Protein AF-A0A3P7MC13-F1 (afdb_monomer_lite)

InterPro domains:
  IPR002035 von Willebrand factor, type A [PS50234] (33-75)
  IPR036465 von Willebrand factor A-like domain superfamily [G3DSA:3.40.50.410] (22-75)
  IPR036465 von Willebrand factor A-like domain superfamily [SSF53300] (14-74)

Organism: Cylicostephanus goldi (NCBI:txid71465)

Foldseek 3Di:
DVVVVVVVVVVVVVVVVCPCVPDPPPVLAQQDEEEAEDDPDPVQDPVNVVVVVVVVVVVVVSHDDDPRTYHYHYD

Radius of gyration: 23.01 Å; chains: 1; bounding box: 66×24×43 Å

Sequence (75 aa):
MRAVIAFVSLYSLVTASKLCLQAPCIPQAIDADFTFIIDASSVVSGNDFFKLKQWLLDFISQLTLTNADTQVMIL

Secondary structure (DSSP, 8-state):
-HHHHHHHHHHHHHHHTTGGGSS----S-----EEE----STTS-HHHHHHHHHHHHHHHTTS-BSTTSB-EEE-

Structure (mmCIF, N/CA/C/O backbone):
data_AF-A0A3P7MC13-F1
#
_entry.id   AF-A0A3P7MC13-F1
#
loop_
_atom_site.group_PDB
_atom_site.id
_atom_site.type_symbol
_atom_site.label_atom_id
_atom_site.label_alt_id
_atom_site.label_comp_id
_atom_site.label_asym_id
_atom_site.label_entity_id
_atom_site.label_seq_id
_atom_site.pdbx_PDB_ins_code
_atom_site.Cartn_x
_atom_site.Cartn_y
_atom_site.Cartn_z
_atom_site.occupancy
_atom_site.B_iso_or_equiv
_atom_site.auth_seq_id
_atom_site.auth_comp_id
_atom_site.auth_asym_id
_atom_site.auth_atom_id
_atom_site.pdbx_PDB_model_num
ATOM 1 N N . MET A 1 1 ? 51.592 -14.956 -25.047 1.00 60.28 1 MET A N 1
ATOM 2 C CA . MET A 1 1 ? 50.575 -13.930 -25.391 1.00 60.28 1 MET A CA 1
ATOM 3 C C . MET A 1 1 ? 49.155 -14.494 -25.468 1.00 60.28 1 MET A C 1
ATOM 5 O O . MET A 1 1 ? 48.302 -13.982 -24.764 1.00 60.28 1 MET A O 1
ATOM 9 N N . ARG A 1 2 ? 48.886 -15.579 -26.215 1.00 59.28 2 ARG A N 1
ATOM 10 C CA . ARG A 1 2 ? 47.535 -16.184 -26.312 1.00 59.28 2 ARG A CA 1
ATOM 11 C C . ARG A 1 2 ? 46.947 -16.682 -24.980 1.00 59.28 2 ARG A C 1
ATOM 13 O O . ARG A 1 2 ? 45.786 -16.423 -24.700 1.00 59.28 2 ARG A O 1
ATOM 20 N N . ALA A 1 3 ? 47.760 -17.329 -24.141 1.00 61.16 3 ALA A N 1
ATOM 21 C CA . ALA A 1 3 ? 47.315 -17.811 -22.830 1.00 61.16 3 ALA A CA 1
ATOM 22 C C . ALA A 1 3 ? 46.922 -16.666 -21.877 1.00 61.16 3 ALA A C 1
ATOM 24 O O . ALA A 1 3 ? 45.919 -16.764 -21.185 1.00 61.16 3 ALA A O 1
ATOM 25 N N . VAL A 1 4 ? 47.662 -15.551 -21.897 1.00 62.69 4 VAL A N 1
ATOM 26 C CA . VAL A 1 4 ? 47.380 -14.375 -21.052 1.00 62.69 4 VAL A CA 1
ATOM 27 C C . VAL A 1 4 ? 46.036 -13.745 -21.426 1.00 62.69 4 VAL A C 1
ATOM 29 O O . VAL A 1 4 ? 45.246 -13.430 -20.546 1.00 62.69 4 VAL A O 1
ATOM 32 N N . ILE A 1 5 ? 45.739 -13.641 -22.725 1.00 60.75 5 ILE A N 1
ATOM 33 C CA . ILE A 1 5 ? 44.453 -13.123 -23.219 1.00 60.75 5 ILE A CA 1
ATOM 34 C C . ILE A 1 5 ? 43.295 -14.030 -22.773 1.00 60.75 5 ILE A C 1
ATOM 36 O O . ILE A 1 5 ? 42.277 -13.532 -22.297 1.00 60.75 5 ILE A O 1
ATOM 40 N N . ALA A 1 6 ? 43.473 -15.354 -22.851 1.00 61.03 6 ALA A N 1
ATOM 41 C CA . ALA A 1 6 ? 42.471 -16.313 -22.390 1.00 61.03 6 ALA A CA 1
ATOM 42 C C . ALA A 1 6 ? 42.198 -16.18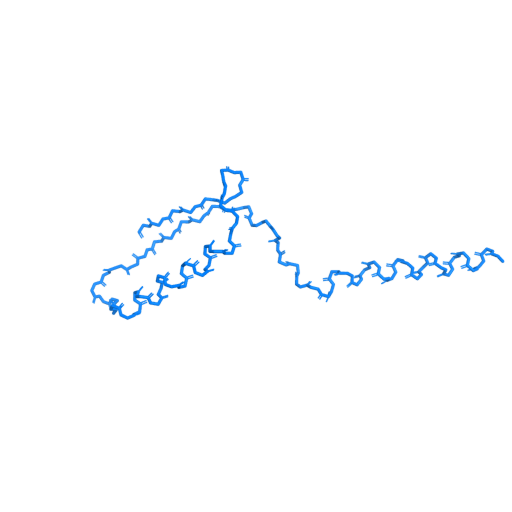2 -20.879 1.00 61.03 6 ALA A C 1
ATOM 44 O O . ALA A 1 6 ? 41.040 -16.103 -20.468 1.00 61.03 6 ALA A O 1
ATOM 45 N N . PHE A 1 7 ? 43.245 -16.067 -20.055 1.00 60.06 7 PHE A N 1
ATOM 46 C CA . PHE A 1 7 ? 43.095 -15.884 -18.608 1.00 60.06 7 PHE A CA 1
ATOM 47 C C . PHE A 1 7 ? 42.408 -14.563 -18.237 1.00 60.06 7 PHE A C 1
ATOM 49 O O . PHE A 1 7 ? 41.560 -14.561 -17.348 1.00 60.06 7 PHE A O 1
ATOM 56 N N . VAL A 1 8 ? 42.705 -13.465 -18.940 1.00 64.00 8 VAL A N 1
ATOM 57 C CA . VAL A 1 8 ? 42.033 -12.172 -18.719 1.00 64.00 8 VAL A CA 1
ATOM 58 C C . VAL A 1 8 ? 40.544 -12.261 -19.066 1.00 64.00 8 VAL A C 1
ATOM 60 O O . VAL A 1 8 ? 39.712 -11.831 -18.273 1.00 64.00 8 VAL A O 1
ATOM 63 N N . SER A 1 9 ? 40.189 -12.888 -20.194 1.00 60.72 9 SER A N 1
ATOM 64 C CA . SER A 1 9 ? 38.781 -13.042 -20.596 1.00 60.72 9 SER A CA 1
ATOM 65 C C . SER A 1 9 ? 37.956 -13.898 -19.627 1.00 60.72 9 SER A C 1
ATOM 67 O O . SER A 1 9 ? 36.810 -13.562 -19.330 1.00 60.72 9 SER A O 1
ATOM 69 N N . LEU A 1 10 ? 38.548 -14.962 -19.075 1.00 59.88 10 LEU A N 1
ATOM 70 C CA . LEU A 1 10 ? 37.908 -15.806 -18.062 1.00 59.88 10 LEU A CA 1
ATOM 71 C C . LEU A 1 10 ? 37.687 -15.041 -16.752 1.00 59.88 10 LEU A C 1
ATOM 73 O O . LEU A 1 10 ? 36.641 -15.195 -16.127 1.00 59.88 10 LEU A O 1
ATOM 77 N N . TYR A 1 11 ? 38.628 -14.179 -16.359 1.00 61.53 11 TYR A N 1
ATOM 78 C CA . TYR A 1 11 ? 38.497 -13.370 -15.147 1.00 61.53 11 TYR A CA 1
ATOM 79 C C . TYR A 1 11 ? 37.343 -12.360 -15.252 1.00 61.53 11 TYR A C 1
ATOM 81 O O . TYR A 1 11 ? 36.568 -12.225 -14.309 1.00 61.53 11 TYR A O 1
ATOM 89 N N . SER A 1 12 ? 37.176 -11.711 -16.411 1.00 60.50 12 SER A N 1
ATOM 90 C CA . SER A 1 12 ? 36.087 -10.753 -16.668 1.00 60.50 12 SER A CA 1
ATOM 91 C C . SER A 1 12 ? 34.691 -11.391 -16.664 1.00 60.50 12 SER A C 1
ATOM 93 O O . SER A 1 12 ? 33.730 -10.765 -16.219 1.00 60.50 12 SER A O 1
ATOM 95 N N . LEU A 1 13 ? 34.565 -12.639 -17.127 1.00 59.47 13 LEU A N 1
ATOM 96 C CA . LEU A 1 13 ? 33.301 -13.389 -17.088 1.00 59.47 13 LEU A CA 1
ATOM 97 C C . LEU A 1 13 ? 32.894 -13.762 -15.652 1.00 59.47 13 LEU A C 1
ATOM 99 O O . LEU A 1 13 ? 31.710 -13.755 -15.320 1.00 59.47 13 LEU A O 1
ATOM 103 N N . VAL A 1 14 ? 33.869 -14.058 -14.787 1.00 59.72 14 VAL A N 1
ATOM 104 C CA . VAL A 1 14 ? 33.633 -14.458 -13.388 1.00 59.72 14 VAL A CA 1
ATOM 105 C C . VAL A 1 14 ? 33.264 -13.266 -12.496 1.00 59.72 14 VAL A C 1
ATOM 107 O O . VAL A 1 14 ? 32.530 -13.434 -11.524 1.00 59.72 14 VAL A O 1
ATOM 110 N N . THR A 1 15 ? 33.730 -12.053 -12.798 1.00 59.31 15 THR A N 1
ATOM 111 C CA . THR A 1 15 ? 33.291 -10.842 -12.081 1.00 59.31 15 THR A CA 1
ATOM 112 C C . THR A 1 15 ? 31.902 -10.374 -12.508 1.00 59.31 15 THR A C 1
ATOM 114 O O . THR A 1 15 ? 31.138 -9.932 -11.651 1.00 59.31 15 THR A O 1
ATOM 117 N N . ALA A 1 16 ? 31.528 -10.522 -13.783 1.00 59.00 16 ALA A N 1
ATOM 118 C CA . ALA A 1 16 ? 30.191 -10.158 -14.261 1.00 59.00 16 ALA A CA 1
ATOM 119 C C . ALA A 1 16 ? 29.071 -10.976 -13.583 1.00 59.00 16 ALA A C 1
ATOM 121 O O . ALA A 1 16 ? 28.015 -10.432 -13.269 1.00 59.00 16 ALA A O 1
ATOM 122 N N . SER A 1 17 ? 29.314 -12.256 -13.276 1.00 59.81 17 SER A N 1
ATOM 123 C CA . SER A 1 17 ? 28.329 -13.136 -12.626 1.00 59.81 17 SER A CA 1
ATOM 124 C C . SER A 1 17 ? 28.082 -12.832 -11.143 1.00 59.81 17 SER A C 1
ATOM 126 O O . SER A 1 17 ? 27.109 -13.324 -10.574 1.00 59.81 17 SER A O 1
ATOM 128 N N . LYS A 1 18 ? 28.916 -11.998 -10.507 1.00 58.06 18 LYS A N 1
ATOM 129 C CA . LYS A 1 18 ? 28.740 -11.588 -9.104 1.00 58.06 18 LYS A CA 1
ATOM 130 C C . LYS A 1 18 ? 27.992 -10.271 -8.923 1.00 58.06 18 LYS A C 1
ATOM 132 O O . LYS A 1 18 ? 27.633 -9.947 -7.794 1.00 58.06 18 LYS A O 1
ATOM 137 N N . LEU A 1 19 ? 27.700 -9.537 -9.998 1.00 56.12 19 LEU A N 1
ATOM 138 C CA . LEU A 1 19 ? 27.007 -8.251 -9.897 1.00 56.12 19 LEU A CA 1
ATOM 139 C C . LEU A 1 19 ? 25.574 -8.412 -9.351 1.00 56.12 19 LEU A C 1
ATOM 141 O O . LEU A 1 19 ? 25.121 -7.596 -8.556 1.00 56.12 19 LEU A O 1
ATOM 145 N N . CYS A 1 20 ? 24.904 -9.518 -9.689 1.00 55.19 20 CYS A N 1
ATOM 146 C CA . CYS A 1 20 ? 23.559 -9.845 -9.199 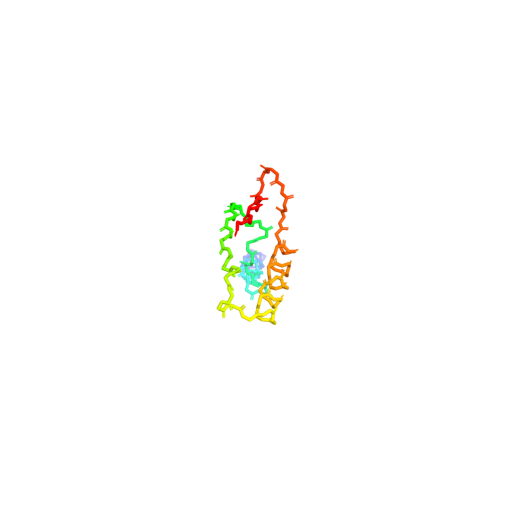1.00 55.19 20 CYS A CA 1
ATOM 147 C C . CYS A 1 20 ? 23.535 -10.482 -7.797 1.00 55.19 20 CYS A C 1
ATOM 149 O O . CYS A 1 20 ? 22.464 -10.755 -7.271 1.00 55.19 20 CYS A O 1
ATOM 151 N N . LEU A 1 21 ? 24.696 -10.753 -7.193 1.00 57.94 21 LEU A N 1
ATOM 152 C CA . LEU A 1 21 ? 24.800 -11.308 -5.836 1.00 57.94 21 LEU A CA 1
ATOM 153 C C . LEU A 1 21 ? 25.050 -10.230 -4.775 1.00 57.94 21 LEU A C 1
ATOM 155 O O . LEU A 1 21 ? 25.017 -10.530 -3.585 1.00 57.94 21 LEU A O 1
ATOM 159 N N . GLN A 1 22 ? 25.326 -8.992 -5.194 1.00 60.62 22 GLN A N 1
ATOM 160 C CA . GLN A 1 22 ? 25.756 -7.919 -4.297 1.00 60.62 22 GLN A CA 1
ATOM 161 C C . GLN A 1 22 ? 24.634 -6.931 -3.945 1.00 60.62 22 GLN A C 1
ATOM 163 O O . GLN A 1 22 ? 24.771 -6.167 -2.993 1.00 60.62 22 GLN A O 1
ATOM 168 N N . ALA A 1 23 ? 23.508 -6.994 -4.657 1.00 59.88 23 ALA A N 1
ATOM 169 C CA . ALA A 1 23 ? 22.267 -6.313 -4.317 1.00 59.88 23 ALA A CA 1
ATOM 170 C C . ALA A 1 23 ? 21.097 -7.282 -4.539 1.00 59.88 23 ALA A C 1
ATOM 172 O O . ALA A 1 23 ? 21.143 -8.054 -5.501 1.00 59.88 23 ALA A O 1
ATOM 173 N N . PRO A 1 24 ? 20.060 -7.280 -3.679 1.00 56.38 24 PRO A N 1
ATOM 174 C CA . PRO A 1 24 ? 18.850 -8.031 -3.964 1.00 56.38 24 PRO A CA 1
ATOM 175 C C . PRO A 1 24 ? 18.325 -7.594 -5.331 1.00 56.38 24 PRO A C 1
ATOM 177 O O . PRO A 1 24 ? 18.237 -6.397 -5.611 1.00 56.38 24 PRO A O 1
ATOM 180 N N . CYS A 1 25 ? 17.980 -8.567 -6.173 1.00 57.16 25 CYS A N 1
ATOM 181 C CA . CYS A 1 25 ? 17.236 -8.351 -7.406 1.00 57.16 25 CYS A CA 1
ATOM 182 C C . CYS A 1 25 ? 15.814 -7.905 -7.037 1.00 57.16 25 CYS A C 1
ATOM 184 O O . CYS A 1 25 ? 14.855 -8.637 -7.260 1.00 57.16 25 CYS A O 1
ATOM 186 N N . ILE A 1 26 ? 15.667 -6.751 -6.386 1.00 56.50 26 ILE A N 1
ATOM 187 C CA . ILE A 1 26 ? 14.377 -6.091 -6.268 1.00 56.50 26 ILE A CA 1
AT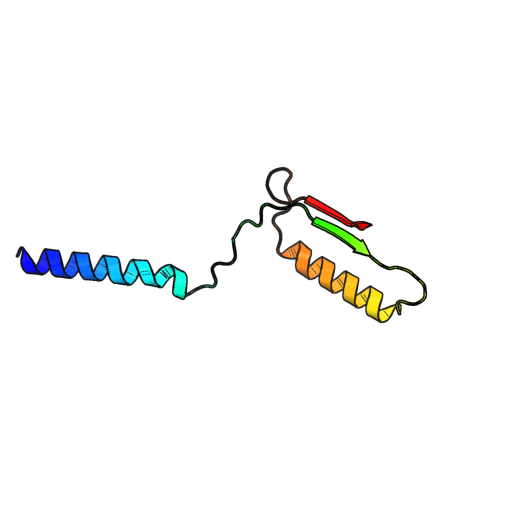OM 188 C C . ILE A 1 26 ? 14.016 -5.761 -7.715 1.00 56.50 26 ILE A C 1
ATOM 190 O O . ILE A 1 26 ? 14.796 -5.049 -8.359 1.00 56.50 26 ILE A O 1
ATOM 194 N N . PRO A 1 27 ? 12.922 -6.308 -8.272 1.00 57.56 27 PRO A N 1
ATOM 195 C CA . PRO A 1 27 ? 12.475 -5.896 -9.590 1.00 57.56 27 PRO A CA 1
ATOM 196 C C . PRO A 1 27 ? 12.278 -4.382 -9.518 1.00 57.56 27 PRO A C 1
ATOM 198 O O . PRO A 1 27 ? 11.394 -3.911 -8.810 1.00 57.56 27 PRO A O 1
ATOM 201 N N . GLN A 1 28 ? 13.139 -3.604 -10.180 1.00 59.41 28 GLN A N 1
ATOM 202 C CA . GLN A 1 28 ? 13.083 -2.136 -10.132 1.00 59.41 28 GLN A CA 1
ATOM 203 C C . GLN A 1 28 ? 11.883 -1.553 -10.899 1.00 59.41 28 GLN A C 1
ATOM 205 O O . GLN A 1 28 ? 11.805 -0.351 -11.111 1.00 59.41 28 GLN A O 1
ATOM 210 N N . ALA A 1 29 ? 10.945 -2.402 -11.296 1.00 63.06 29 ALA A N 1
ATOM 211 C CA . ALA A 1 29 ? 9.682 -2.059 -11.907 1.00 63.06 29 ALA A CA 1
ATOM 212 C C . ALA A 1 29 ? 8.743 -3.230 -11.613 1.00 63.06 29 ALA A C 1
ATOM 214 O O . ALA A 1 29 ? 8.795 -4.265 -12.279 1.00 63.06 29 ALA A O 1
ATOM 215 N N . ILE A 1 30 ? 7.967 -3.121 -10.536 1.00 69.44 30 ILE A N 1
ATOM 216 C CA . ILE A 1 30 ? 6.808 -3.992 -10.367 1.00 69.44 30 ILE A CA 1
ATOM 217 C C . ILE A 1 30 ? 5.767 -3.463 -11.352 1.00 69.44 30 ILE A C 1
ATOM 219 O O . ILE A 1 30 ? 5.228 -2.385 -11.145 1.00 69.44 30 ILE A O 1
ATOM 223 N N . ASP A 1 31 ? 5.542 -4.197 -12.436 1.00 82.81 31 ASP A N 1
ATOM 224 C CA . ASP A 1 31 ? 4.479 -3.927 -13.406 1.00 82.81 31 ASP A CA 1
ATOM 225 C C . ASP A 1 31 ? 3.243 -4.732 -12.986 1.00 82.81 31 ASP A C 1
ATOM 227 O O . ASP A 1 31 ? 3.099 -5.916 -13.308 1.00 82.81 31 ASP A O 1
ATOM 231 N N . ALA A 1 32 ? 2.441 -4.138 -12.103 1.00 88.31 32 ALA A N 1
ATOM 232 C CA . ALA A 1 32 ? 1.225 -4.739 -11.575 1.00 88.31 32 ALA A CA 1
ATOM 233 C C . ALA A 1 32 ? 0.296 -3.669 -11.002 1.00 88.31 32 ALA A C 1
ATOM 235 O O . ALA A 1 32 ? 0.746 -2.735 -10.342 1.00 88.31 32 ALA A O 1
ATOM 236 N N . ASP A 1 33 ? -1.009 -3.882 -11.157 1.00 94.00 33 ASP A N 1
ATOM 237 C CA . ASP A 1 33 ? -2.030 -3.072 -10.501 1.00 94.00 33 ASP A CA 1
ATOM 238 C C . ASP A 1 33 ? -2.445 -3.695 -9.161 1.00 94.00 33 ASP A C 1
ATOM 240 O O . ASP A 1 33 ? -2.672 -4.904 -9.052 1.00 94.00 33 ASP A O 1
ATOM 244 N N . PHE A 1 34 ? -2.594 -2.859 -8.133 1.00 95.00 34 PHE A N 1
ATOM 245 C CA . PHE A 1 34 ? -2.997 -3.285 -6.794 1.00 95.00 34 PHE A CA 1
ATOM 246 C C . PHE A 1 34 ? -4.404 -2.801 -6.458 1.00 95.00 34 PHE A C 1
ATOM 248 O O . PHE A 1 34 ? -4.734 -1.626 -6.604 1.00 95.00 34 PHE A O 1
ATOM 255 N N . THR A 1 35 ? -5.228 -3.705 -5.931 1.00 96.94 35 THR A N 1
ATOM 256 C CA . THR A 1 35 ? -6.505 -3.357 -5.301 1.00 96.94 35 THR A CA 1
ATOM 257 C C . THR A 1 35 ? -6.479 -3.797 -3.847 1.00 96.94 35 THR A C 1
ATOM 259 O O . THR A 1 35 ? -6.355 -4.987 -3.558 1.00 96.94 35 THR A O 1
ATOM 262 N N . PHE A 1 36 ? -6.608 -2.841 -2.933 1.00 96.81 36 PHE A N 1
ATOM 263 C CA . PHE A 1 36 ? -6.690 -3.091 -1.499 1.00 96.81 36 PHE A CA 1
ATOM 264 C C . PHE A 1 36 ? -8.134 -2.957 -1.037 1.00 96.81 36 PHE A C 1
ATOM 266 O O . PHE A 1 36 ? -8.771 -1.948 -1.316 1.00 96.81 36 PHE A O 1
ATOM 273 N N . ILE A 1 37 ? -8.625 -3.960 -0.313 1.00 96.81 37 ILE A N 1
ATOM 274 C CA . ILE A 1 37 ? -9.912 -3.909 0.385 1.00 96.81 37 ILE A CA 1
ATOM 275 C C . ILE A 1 37 ? -9.599 -3.841 1.873 1.00 96.81 37 ILE A C 1
ATOM 277 O O . ILE A 1 37 ? -8.953 -4.748 2.408 1.00 96.81 37 ILE A O 1
ATOM 281 N N . ILE A 1 38 ? -10.010 -2.762 2.529 1.00 95.75 38 ILE A N 1
ATOM 282 C CA . ILE A 1 38 ? -9.670 -2.489 3.922 1.00 95.75 38 ILE A CA 1
ATOM 283 C C . ILE A 1 38 ? -10.903 -2.678 4.799 1.00 95.75 38 ILE A C 1
ATOM 285 O O . ILE A 1 38 ? -11.931 -2.031 4.618 1.00 95.75 38 ILE A O 1
ATOM 289 N N . ASP A 1 39 ? -10.775 -3.523 5.820 1.00 95.62 39 ASP A N 1
ATOM 290 C CA . ASP A 1 39 ? -11.791 -3.612 6.862 1.00 95.62 39 ASP A CA 1
ATOM 291 C C . ASP A 1 39 ? -11.762 -2.350 7.743 1.00 95.62 39 ASP A C 1
ATOM 293 O O . ASP A 1 39 ? -10.815 -2.108 8.495 1.00 95.62 39 ASP A O 1
ATOM 297 N N . ALA A 1 40 ? -12.812 -1.539 7.625 1.00 94.38 40 ALA A N 1
ATOM 298 C CA . ALA A 1 40 ? -13.068 -0.362 8.453 1.00 94.38 40 ALA A CA 1
ATOM 299 C C . ALA A 1 40 ? -14.229 -0.587 9.441 1.00 94.38 40 ALA A C 1
ATOM 301 O O . ALA A 1 40 ? -14.837 0.371 9.928 1.00 94.38 40 ALA A O 1
ATOM 302 N N . SER A 1 41 ? -14.581 -1.846 9.716 1.00 96.69 41 SER A N 1
ATOM 303 C CA . SER A 1 41 ? -15.591 -2.185 10.714 1.00 96.69 41 SER A CA 1
ATOM 304 C C . SER A 1 41 ? -15.155 -1.763 12.119 1.00 96.69 41 SER A C 1
ATOM 306 O O . SER A 1 41 ? -13.973 -1.611 12.425 1.00 96.69 41 SER A O 1
ATOM 308 N N . SER A 1 42 ? -16.125 -1.624 13.024 1.00 95.56 42 SER A N 1
ATOM 309 C CA . SER A 1 42 ? -15.877 -1.272 14.429 1.00 95.56 42 SER A CA 1
ATOM 310 C C . SER A 1 42 ? -15.125 -2.347 15.225 1.00 95.56 42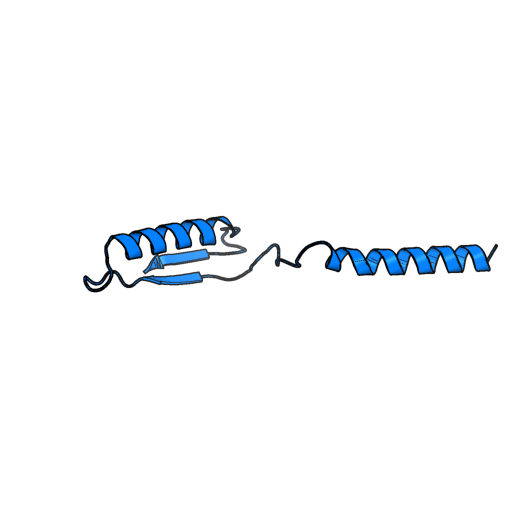 SER A C 1
ATOM 312 O O . SER A 1 42 ? -14.740 -2.095 16.366 1.00 95.56 42 SER A O 1
ATOM 314 N N . VAL A 1 43 ? -14.921 -3.536 14.644 1.00 97.56 43 VAL A N 1
ATOM 315 C CA . VAL A 1 43 ? -14.096 -4.604 15.225 1.00 97.56 43 VAL A CA 1
ATOM 316 C C . VAL A 1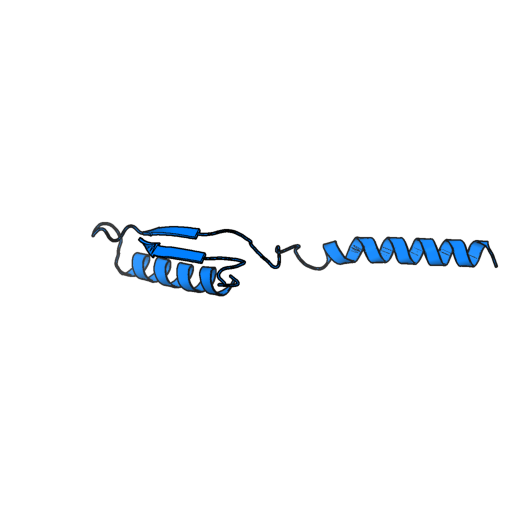 43 ? -12.611 -4.242 15.140 1.00 97.56 43 VAL A C 1
ATOM 318 O O . VAL A 1 43 ? -11.836 -4.606 16.025 1.00 97.56 43 VAL A O 1
ATOM 321 N N . VAL A 1 44 ? -12.210 -3.492 14.111 1.00 96.81 44 VAL A N 1
ATOM 322 C CA . VAL A 1 44 ? -10.835 -3.021 13.949 1.00 96.81 44 VAL A CA 1
ATOM 323 C C . VAL A 1 44 ? -10.617 -1.803 14.841 1.00 96.81 44 VAL A C 1
ATOM 325 O O . VAL A 1 44 ? -11.306 -0.788 14.736 1.00 96.81 44 VAL A O 1
ATOM 328 N N . SER A 1 45 ? -9.632 -1.888 15.738 1.00 97.56 45 SER A N 1
ATOM 329 C CA . SER A 1 45 ? -9.311 -0.766 16.618 1.00 97.56 45 SER A CA 1
ATOM 330 C C . SER A 1 45 ? -8.810 0.433 15.806 1.00 97.56 45 SER A C 1
ATOM 332 O O . SER A 1 45 ? -8.102 0.279 14.810 1.00 97.56 45 SER A O 1
ATOM 334 N N . GLY A 1 46 ? -9.103 1.656 16.262 1.00 97.00 46 GLY A N 1
ATOM 335 C CA . GLY A 1 46 ? -8.618 2.864 15.583 1.00 97.00 46 GLY A CA 1
ATOM 336 C C . GLY A 1 46 ? -7.087 2.927 15.476 1.00 97.00 46 GLY A C 1
ATOM 337 O O . GLY A 1 46 ? -6.554 3.451 14.500 1.00 97.00 46 GLY A O 1
ATOM 338 N N . ASN A 1 47 ? -6.374 2.343 16.444 1.00 98.06 47 ASN A N 1
ATOM 339 C CA . ASN A 1 47 ? -4.915 2.256 16.432 1.00 98.06 47 ASN A CA 1
ATOM 340 C C . ASN A 1 47 ? -4.400 1.273 15.371 1.00 98.06 47 ASN A C 1
ATOM 342 O O . ASN A 1 47 ? -3.4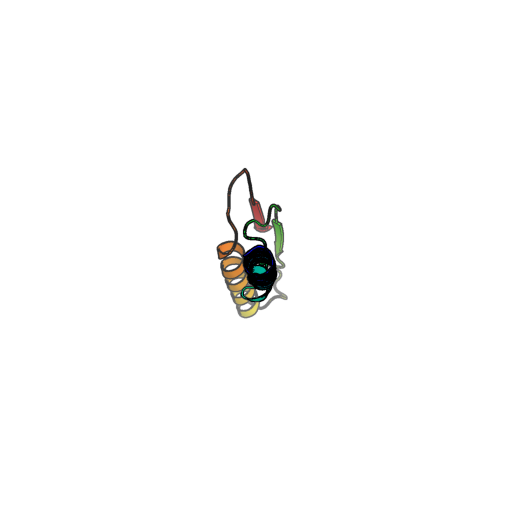26 1.567 14.681 1.00 98.06 47 ASN A O 1
ATOM 346 N N . ASP A 1 48 ? -5.049 0.123 15.208 1.00 98.06 48 ASP A N 1
ATOM 347 C CA . ASP A 1 48 ? -4.633 -0.852 14.197 1.00 98.06 48 ASP A CA 1
ATOM 348 C C . ASP A 1 48 ? -5.017 -0.390 12.791 1.00 98.06 48 ASP A C 1
ATOM 350 O O . ASP A 1 48 ? -4.206 -0.505 11.873 1.00 98.06 48 ASP A O 1
ATOM 354 N N . PHE A 1 49 ? -6.167 0.272 12.640 1.00 97.62 49 PHE A N 1
ATOM 355 C CA . PHE A 1 49 ? -6.521 0.955 11.396 1.00 97.62 49 PHE A CA 1
ATOM 356 C C . PHE A 1 49 ? -5.506 2.055 11.045 1.00 97.62 49 PHE A C 1
ATOM 358 O O . PHE A 1 49 ? -5.120 2.220 9.887 1.00 97.62 49 PHE A O 1
ATOM 365 N N . PHE A 1 50 ? -5.017 2.803 12.040 1.00 97.75 50 PHE A N 1
ATOM 366 C CA . PHE A 1 50 ? -3.957 3.789 11.830 1.00 97.75 50 PHE A CA 1
ATOM 367 C C . PHE A 1 50 ? -2.654 3.142 11.341 1.00 97.75 50 PHE A C 1
ATOM 369 O O . PHE A 1 50 ? -2.091 3.613 10.352 1.00 97.75 50 PHE A O 1
ATOM 376 N N . LYS A 1 51 ? -2.201 2.050 11.969 1.00 98.06 51 LYS A N 1
ATOM 377 C CA . LYS A 1 51 ? -1.007 1.307 11.525 1.00 98.06 51 LYS A CA 1
ATOM 378 C C . LYS A 1 51 ? -1.163 0.759 10.110 1.00 98.06 51 LYS A C 1
ATOM 380 O O . LYS A 1 51 ? -0.222 0.850 9.331 1.00 98.06 51 LYS A O 1
ATOM 385 N N . LEU A 1 52 ? -2.342 0.240 9.763 1.00 97.31 52 LEU A N 1
ATOM 386 C CA . LEU A 1 52 ? -2.628 -0.265 8.421 1.00 97.31 52 LEU A CA 1
ATOM 387 C C . LEU A 1 52 ? -2.498 0.846 7.372 1.00 97.31 52 LEU A C 1
ATOM 389 O O . LEU A 1 52 ? -1.874 0.637 6.335 1.00 97.31 52 LEU A O 1
ATOM 393 N N . LYS A 1 53 ? -2.994 2.055 7.666 1.00 96.62 53 LYS A N 1
ATOM 394 C CA . LYS A 1 53 ? -2.788 3.222 6.792 1.00 96.62 53 LYS A CA 1
ATOM 395 C C . LYS A 1 53 ? -1.315 3.599 6.649 1.00 96.62 53 LYS A C 1
ATOM 397 O O . LYS A 1 53 ? -0.897 3.914 5.543 1.00 96.62 53 LYS A O 1
ATOM 402 N N . GLN A 1 54 ? -0.544 3.587 7.740 1.00 98.25 54 GLN A N 1
ATOM 403 C CA . GLN A 1 54 ? 0.896 3.876 7.669 1.00 98.25 54 GLN A CA 1
ATOM 404 C C . GLN A 1 54 ? 1.616 2.846 6.799 1.00 98.25 54 GLN A C 1
ATOM 406 O O . GLN A 1 54 ? 2.342 3.220 5.889 1.00 98.25 54 GLN A O 1
ATOM 411 N N . TRP A 1 55 ? 1.316 1.562 6.991 1.00 97.06 55 TRP A N 1
ATOM 412 C CA . TRP A 1 55 ? 1.882 0.501 6.167 1.00 97.06 55 TRP A CA 1
ATOM 413 C C . TRP A 1 55 ? 1.520 0.645 4.681 1.00 97.06 55 TRP A C 1
ATOM 415 O O . TRP A 1 55 ? 2.388 0.477 3.830 1.00 97.06 55 TRP A O 1
ATOM 425 N N . LEU A 1 56 ? 0.271 0.996 4.352 1.00 97.19 56 LEU A N 1
ATOM 426 C CA . LEU A 1 56 ? -0.129 1.241 2.961 1.00 97.19 56 LEU A CA 1
ATOM 427 C C . LEU A 1 56 ? 0.641 2.408 2.341 1.00 97.19 56 LEU A C 1
ATOM 429 O O . LEU A 1 56 ? 1.063 2.308 1.193 1.00 97.19 56 LEU A O 1
ATOM 433 N N . LEU A 1 57 ? 0.847 3.494 3.089 1.00 96.31 57 LEU A N 1
ATOM 434 C CA . LEU A 1 57 ? 1.650 4.627 2.627 1.00 96.31 57 LEU A CA 1
ATOM 435 C C . LEU A 1 57 ? 3.103 4.210 2.383 1.00 96.31 57 LEU A C 1
ATOM 437 O O . LEU A 1 57 ? 3.646 4.504 1.318 1.00 96.31 57 LEU A O 1
ATOM 441 N N . ASP A 1 58 ? 3.701 3.473 3.318 1.00 96.12 58 ASP A N 1
ATOM 442 C CA . ASP A 1 58 ? 5.075 2.983 3.198 1.00 96.12 58 ASP A CA 1
ATOM 443 C C . ASP A 1 58 ? 5.228 2.027 2.007 1.00 96.12 58 ASP A C 1
ATOM 445 O O . ASP A 1 58 ? 6.210 2.106 1.266 1.00 96.12 58 ASP A O 1
ATOM 449 N N . PHE A 1 59 ? 4.251 1.147 1.777 1.00 93.38 59 PHE A N 1
ATOM 450 C CA . PHE A 1 59 ? 4.238 0.229 0.639 1.00 93.38 59 PHE A CA 1
ATOM 451 C C . PHE A 1 59 ? 4.102 0.977 -0.689 1.00 93.38 59 PHE A C 1
ATOM 453 O O . PHE A 1 59 ? 4.937 0.812 -1.575 1.00 93.38 59 PHE A O 1
ATOM 460 N N . ILE A 1 60 ? 3.088 1.837 -0.820 1.00 93.06 60 ILE A N 1
ATOM 461 C CA . ILE A 1 60 ? 2.814 2.576 -2.059 1.00 93.06 60 ILE A CA 1
ATOM 462 C C . ILE A 1 60 ? 3.973 3.524 -2.397 1.00 93.06 60 ILE A C 1
ATOM 464 O O . ILE A 1 60 ? 4.276 3.709 -3.572 1.00 93.06 60 ILE A O 1
ATOM 468 N N . SER A 1 61 ? 4.679 4.065 -1.395 1.00 92.31 61 SER A N 1
ATOM 469 C CA . SER A 1 61 ? 5.851 4.930 -1.611 1.00 92.31 61 SER A CA 1
ATOM 470 C C . SER A 1 61 ? 7.022 4.245 -2.328 1.00 92.31 61 SER A C 1
ATOM 472 O O . SER A 1 61 ? 7.897 4.927 -2.859 1.00 92.31 61 SER A O 1
ATOM 474 N N . GLN A 1 62 ? 7.040 2.909 -2.361 1.00 88.25 62 GLN A N 1
ATOM 475 C CA . GLN A 1 62 ? 8.062 2.115 -3.047 1.00 88.25 62 GLN A CA 1
ATOM 476 C C . GLN A 1 62 ? 7.696 1.806 -4.507 1.00 88.25 62 GLN A C 1
ATOM 478 O O . GLN A 1 62 ? 8.516 1.249 -5.235 1.00 88.25 62 GLN A O 1
ATOM 483 N N . LEU A 1 63 ? 6.477 2.143 -4.938 1.00 88.81 63 LEU A N 1
ATOM 484 C CA . LEU A 1 63 ? 5.967 1.861 -6.278 1.00 88.81 63 LEU A CA 1
ATOM 485 C C . LEU A 1 63 ? 6.199 3.046 -7.218 1.00 88.81 63 LEU A C 1
ATOM 487 O O . LEU A 1 63 ? 6.175 4.209 -6.814 1.00 88.81 63 LEU A O 1
ATOM 491 N N . THR A 1 64 ? 6.360 2.747 -8.505 1.00 90.75 64 THR A N 1
ATOM 492 C CA . THR A 1 64 ? 6.375 3.762 -9.565 1.00 90.75 64 THR A CA 1
ATOM 493 C C . THR A 1 64 ? 4.962 3.898 -10.121 1.00 90.75 64 THR A C 1
ATOM 495 O O . THR A 1 64 ? 4.519 3.088 -10.926 1.00 90.75 64 THR A O 1
ATOM 498 N N . LEU A 1 65 ? 4.224 4.900 -9.636 1.00 90.06 65 LEU A N 1
ATOM 499 C CA . LEU A 1 65 ? 2.820 5.102 -9.998 1.00 90.06 65 LEU A CA 1
ATOM 500 C C . LEU A 1 65 ? 2.702 5.848 -11.329 1.00 90.06 65 LEU A C 1
ATOM 502 O O . LEU A 1 65 ? 2.870 7.069 -11.389 1.00 90.06 65 LEU A O 1
ATOM 506 N N . THR A 1 66 ? 2.400 5.116 -12.395 1.00 88.81 66 THR A N 1
ATOM 507 C CA . THR A 1 66 ? 2.151 5.661 -13.733 1.00 88.81 66 THR A CA 1
ATOM 508 C C . THR A 1 66 ? 1.096 4.814 -14.443 1.00 88.81 66 THR A C 1
ATOM 510 O O . THR A 1 66 ? 0.881 3.657 -14.097 1.00 88.81 66 THR A O 1
ATOM 513 N N . ASN A 1 67 ? 0.473 5.357 -15.492 1.00 86.31 67 ASN A N 1
ATOM 514 C CA . ASN A 1 67 ? -0.464 4.593 -16.329 1.00 86.31 67 ASN A CA 1
ATOM 515 C C . ASN A 1 67 ? 0.207 3.452 -17.120 1.00 86.31 67 ASN A C 1
ATOM 517 O O . ASN A 1 67 ? -0.496 2.690 -17.777 1.00 86.31 67 ASN A O 1
ATOM 521 N N . ALA A 1 68 ? 1.542 3.394 -17.138 1.00 84.81 68 ALA A N 1
ATOM 522 C CA . ALA A 1 68 ? 2.315 2.401 -17.875 1.00 84.81 68 ALA A CA 1
ATOM 523 C C . ALA A 1 68 ? 2.999 1.365 -16.965 1.00 84.81 68 ALA A C 1
ATOM 525 O O . ALA A 1 68 ? 3.544 0.411 -17.505 1.00 84.81 68 ALA A O 1
ATOM 526 N N . ASP A 1 69 ? 2.975 1.558 -15.638 1.00 86.31 69 ASP A N 1
ATOM 527 C CA . ASP A 1 69 ? 3.669 0.700 -14.669 1.00 86.31 69 ASP A CA 1
ATOM 528 C C . ASP A 1 69 ? 2.708 0.165 -13.591 1.00 86.31 69 ASP A C 1
ATOM 530 O O . ASP A 1 69 ? 2.330 -0.998 -13.587 1.00 86.31 69 ASP A O 1
ATOM 534 N N . THR A 1 70 ? 2.310 1.003 -12.630 1.00 91.81 70 THR A N 1
ATOM 535 C CA . THR A 1 70 ? 1.490 0.586 -11.484 1.00 91.81 70 THR A CA 1
ATOM 536 C C . THR A 1 70 ? 0.343 1.551 -11.244 1.00 91.81 70 THR A C 1
ATOM 538 O O . THR A 1 70 ? 0.554 2.757 -11.078 1.00 91.81 70 THR A O 1
ATOM 541 N N . GLN A 1 71 ? -0.859 1.006 -11.084 1.00 94.31 71 GLN A N 1
ATOM 542 C CA . GLN A 1 71 ? -2.014 1.716 -10.544 1.00 94.31 71 GLN A CA 1
ATOM 543 C C . GLN A 1 71 ? -2.458 1.104 -9.212 1.00 94.31 71 GLN A C 1
ATOM 545 O O . GLN A 1 71 ? -2.273 -0.083 -8.940 1.00 94.31 71 GLN A O 1
ATOM 550 N N . VAL A 1 72 ? -3.057 1.934 -8.354 1.00 95.31 72 VAL A N 1
ATOM 551 C CA . VAL A 1 72 ? -3.531 1.514 -7.030 1.00 95.31 72 VAL A CA 1
ATOM 552 C C . VAL A 1 72 ? -4.968 1.972 -6.813 1.00 95.31 72 VAL A C 1
ATOM 554 O O . VAL A 1 72 ? -5.278 3.155 -6.950 1.00 95.31 72 VAL A O 1
ATOM 557 N N . MET A 1 73 ? -5.828 1.038 -6.412 1.00 96.56 73 MET A N 1
ATOM 558 C CA . MET A 1 73 ? -7.189 1.291 -5.944 1.00 96.56 73 MET A CA 1
ATOM 559 C C . MET A 1 73 ? -7.329 0.852 -4.483 1.00 96.56 73 MET A C 1
ATOM 561 O O . MET A 1 73 ? -6.832 -0.205 -4.092 1.00 96.56 73 MET A O 1
ATOM 565 N N . ILE A 1 74 ? -8.020 1.658 -3.677 1.00 95.62 74 ILE A N 1
ATOM 566 C CA . ILE A 1 74 ? -8.312 1.364 -2.270 1.00 95.62 74 ILE A CA 1
ATOM 567 C C . ILE A 1 74 ? -9.827 1.432 -2.069 1.00 95.62 74 ILE A C 1
ATOM 569 O O . ILE A 1 74 ? -10.449 2.423 -2.457 1.00 95.62 74 ILE A O 1
ATOM 573 N N . LEU A 1 75 ? -10.385 0.375 -1.480 1.00 91.75 75 LEU A N 1
ATOM 574 C CA . LEU A 1 75 ? -11.804 0.163 -1.193 1.00 91.75 75 LEU A CA 1
ATOM 575 C C . LEU A 1 75 ? -12.023 -0.025 0.310 1.00 91.75 75 LEU A C 1
ATOM 577 O O . LEU A 1 75 ? -11.248 -0.795 0.926 1.00 91.75 75 LEU A O 1
#

pLDDT: mean 80.41, std 17.13, range [55.19, 98.25]